Protein AF-A0A381VPK4-F1 (afdb_monomer)

pLDDT: mean 97.22, std 1.14, range [91.81, 98.62]

Solvent-accessible surface area (backbone atoms only — not comparable to full-atom values): 4036 Å² total; per-residue (Å²): 74,81,44,54,27,33,64,46,86,71,36,74,45,79,44,77,44,84,71,86,80,62,56,100,92,52,77,49,65,47,72,76,47,68,51,84,52,74,65,56,51,50,29,42,74,67,57,67,51,59,67,69,40,69,75,71,92,48,69,49,64,44,84,104

Foldseek 3Di:
DWAFFAAPDLDTDTDDDDQDDDDPPDFRFPWPDFDDDVVNVVCSNPVVDDGGDGDTPGTDGHGD

Mean predicted aligned error: 2.24 Å

Organism: NCBI:txid408172

Sequence (64 aa):
MRAAVYRSKQLFEVTDIPKPEPGPEEVLIKVNQSAICGTDVHAFMYDIAPPGSVLGHEFAGVIA

Nearest PDB structures (foldseek):
  4cpd-assembly2_B  TM=9.052E-01  e=4.766E-03  Thermus sp. ATN1
  5yln-assembly2_C  TM=8.851E-01  e=1.319E-02  Streptococcus pneumoniae D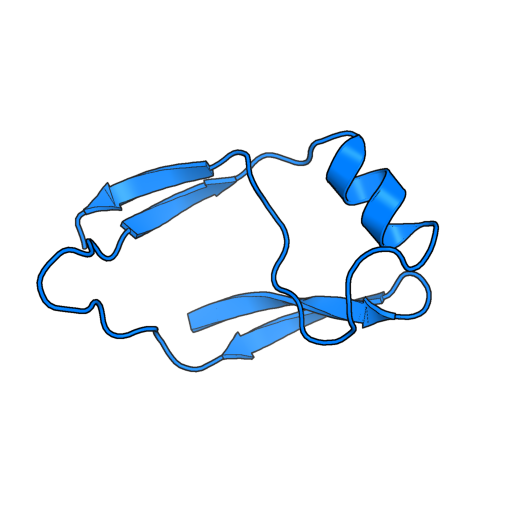39
  3fsr-assembly1_D  TM=9.009E-01  e=4.200E-01  Thermoanaerobacter brockii
  7utc-assembly1_D  TM=8.985E-01  e=4.495E-01  Thermoanaerobacter pseudethanolicus
  1ped-assembly1_D  TM=9.011E-01  e=2.452E+00  Clostridium beijerinckii

Secondary structure (DSSP, 8-state):
-EEEEE-STT-EEEEE-PPPPP-TT---EEEEEE---HHHHHHHHTT-SPTT-B--SSEEEEE-

Structure (mmCIF, N/CA/C/O backbone):
data_AF-A0A381VPK4-F1
#
_entry.id   AF-A0A381VPK4-F1
#
loop_
_atom_site.group_PDB
_atom_site.id
_atom_site.type_symbol
_atom_site.label_atom_id
_atom_site.label_alt_id
_atom_site.label_comp_id
_atom_site.label_asym_id
_atom_site.label_entity_id
_atom_site.label_seq_id
_atom_site.pdbx_PDB_ins_code
_atom_site.Cartn_x
_atom_site.Cartn_y
_atom_site.Cartn_z
_atom_site.occupancy
_atom_site.B_iso_or_equiv
_atom_site.auth_seq_id
_atom_site.auth_comp_id
_atom_site.auth_asym_id
_atom_site.auth_atom_id
_atom_site.pdbx_PDB_model_num
ATOM 1 N N . MET A 1 1 ? 0.439 -10.925 7.061 1.00 96.06 1 MET A N 1
ATOM 2 C CA . MET A 1 1 ? -0.541 -10.527 6.036 1.00 96.06 1 MET A CA 1
ATOM 3 C C . MET A 1 1 ? 0.206 -10.393 4.730 1.00 96.06 1 MET A C 1
ATOM 5 O O . MET A 1 1 ? 1.321 -9.883 4.738 1.00 96.06 1 MET A O 1
ATOM 9 N N . ARG A 1 2 ? -0.389 -10.849 3.631 1.00 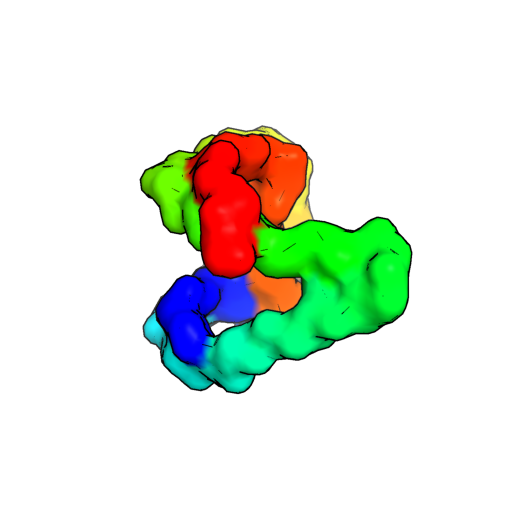97.25 2 ARG A N 1
ATOM 10 C CA . ARG A 1 2 ? 0.246 -10.812 2.314 1.00 97.25 2 ARG A CA 1
ATOM 11 C C . ARG A 1 2 ? 0.231 -9.387 1.753 1.00 97.25 2 ARG A C 1
ATOM 13 O O . ARG A 1 2 ? -0.820 -8.753 1.772 1.00 97.25 2 ARG A O 1
ATOM 20 N N . ALA A 1 3 ? 1.363 -8.910 1.244 1.00 98.00 3 ALA A N 1
ATOM 21 C CA . ALA A 1 3 ? 1.513 -7.577 0.659 1.00 98.00 3 ALA A CA 1
ATOM 22 C C . ALA A 1 3 ? 2.432 -7.607 -0.572 1.00 98.00 3 ALA A C 1
ATOM 24 O O . ALA A 1 3 ? 3.313 -8.461 -0.665 1.00 98.00 3 ALA A O 1
ATOM 25 N N . ALA A 1 4 ? 2.238 -6.669 -1.503 1.00 97.06 4 ALA A N 1
ATOM 26 C CA . ALA A 1 4 ? 3.182 -6.400 -2.586 1.00 97.06 4 ALA A CA 1
ATOM 27 C C . ALA A 1 4 ? 4.174 -5.323 -2.125 1.00 97.06 4 ALA A C 1
ATOM 29 O O . ALA A 1 4 ? 3.796 -4.171 -1.920 1.00 97.06 4 ALA A O 1
ATOM 30 N N . VAL A 1 5 ? 5.433 -5.710 -1.931 1.00 97.81 5 VAL A N 1
ATOM 31 C CA . VAL A 1 5 ? 6.493 -4.848 -1.398 1.00 97.81 5 VAL A CA 1
ATOM 32 C C . VAL A 1 5 ? 7.443 -4.464 -2.523 1.00 97.81 5 VAL A C 1
ATOM 34 O O . VAL A 1 5 ? 7.994 -5.331 -3.204 1.00 97.81 5 VAL A O 1
ATOM 37 N N . TYR A 1 6 ? 7.651 -3.166 -2.723 1.00 98.06 6 TYR A N 1
ATOM 38 C CA . TYR A 1 6 ? 8.603 -2.657 -3.701 1.00 98.06 6 TYR A CA 1
ATOM 39 C C . TYR A 1 6 ? 10.044 -2.941 -3.257 1.00 98.06 6 TYR A C 1
ATOM 41 O O . TYR A 1 6 ? 10.403 -2.681 -2.110 1.00 98.06 6 TYR A O 1
ATOM 49 N N . ARG A 1 7 ? 10.896 -3.463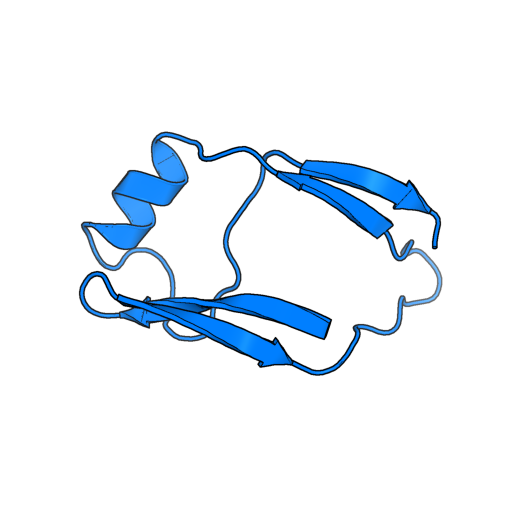 -4.146 1.00 97.25 7 ARG A N 1
ATOM 50 C CA . ARG A 1 7 ? 12.284 -3.858 -3.837 1.00 97.25 7 ARG A CA 1
ATOM 51 C C . ARG A 1 7 ? 13.354 -3.075 -4.599 1.00 97.25 7 ARG A C 1
ATOM 53 O O . ARG A 1 7 ? 14.518 -3.450 -4.502 1.00 97.25 7 ARG A O 1
ATOM 60 N N . SER A 1 8 ? 13.001 -1.971 -5.262 1.00 95.19 8 SER A N 1
ATOM 61 C CA . SER A 1 8 ? 13.812 -1.255 -6.273 1.00 95.19 8 SER A CA 1
ATOM 62 C C . SER A 1 8 ? 13.898 -1.962 -7.621 1.00 95.19 8 SER A C 1
ATOM 64 O O . SER A 1 8 ? 13.586 -3.149 -7.726 1.00 95.19 8 SER A O 1
ATOM 66 N N . LYS A 1 9 ? 14.352 -1.227 -8.644 1.00 95.62 9 LYS A N 1
ATOM 67 C CA . LYS A 1 9 ? 14.710 -1.763 -9.965 1.00 95.62 9 LYS A CA 1
ATOM 68 C C . LYS A 1 9 ? 13.592 -2.598 -10.578 1.00 95.62 9 LYS A C 1
ATOM 70 O O . LYS A 1 9 ? 13.829 -3.714 -11.039 1.00 95.62 9 LYS A O 1
ATOM 75 N N . GLN A 1 10 ? 12.376 -2.050 -10.563 1.00 96.06 10 GLN A N 1
ATOM 76 C CA . GLN A 1 10 ? 11.216 -2.683 -11.189 1.00 96.06 10 GLN A CA 1
ATOM 77 C C . GLN A 1 10 ? 10.923 -4.088 -10.623 1.00 96.06 10 GLN A C 1
ATOM 79 O O . GLN A 1 10 ?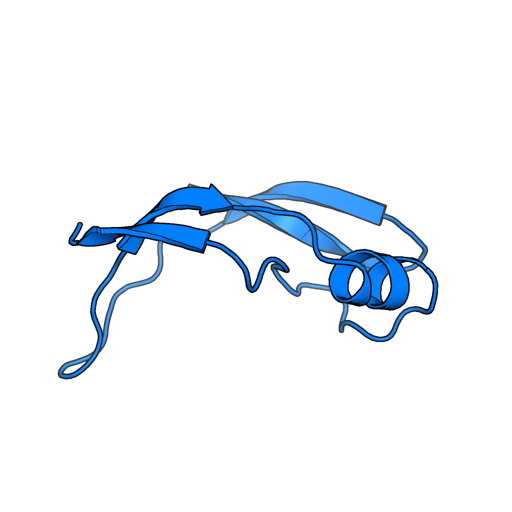 10.491 -4.992 -11.338 1.00 96.06 10 GLN A O 1
ATOM 84 N N . LEU A 1 11 ? 11.134 -4.281 -9.317 1.00 96.94 11 LEU A N 1
ATOM 85 C CA . LEU A 1 11 ? 10.808 -5.525 -8.629 1.00 96.94 11 LEU A CA 1
ATOM 86 C C . LEU A 1 11 ? 9.760 -5.295 -7.542 1.00 96.94 11 LEU A C 1
ATOM 88 O O . LEU A 1 11 ? 9.985 -4.555 -6.584 1.00 96.94 11 LEU A O 1
ATOM 92 N N . PHE A 1 12 ? 8.641 -6.006 -7.666 1.00 96.38 12 PHE A N 1
ATOM 93 C CA . PHE A 1 12 ? 7.736 -6.267 -6.554 1.00 96.38 12 PHE A CA 1
ATOM 94 C C . PHE A 1 12 ? 7.948 -7.681 -6.036 1.00 96.38 12 PHE A C 1
ATOM 96 O O . PHE A 1 12 ? 7.987 -8.641 -6.804 1.00 96.38 12 PHE A O 1
ATOM 103 N N . GLU A 1 13 ? 8.020 -7.806 -4.718 1.00 97.69 13 GLU A N 1
ATOM 104 C CA . GLU A 1 13 ? 7.966 -9.085 -4.030 1.00 97.69 13 GLU A CA 1
ATOM 105 C C . GLU A 1 13 ? 6.625 -9.199 -3.311 1.00 97.69 13 GLU A C 1
ATOM 107 O O . GLU A 1 13 ? 6.274 -8.353 -2.487 1.00 97.69 13 GLU A O 1
ATOM 112 N N . VAL A 1 14 ? 5.870 -10.254 -3.609 1.00 97.31 14 VAL A N 1
ATOM 113 C CA . VAL A 1 14 ? 4.653 -10.559 -2.859 1.00 97.31 14 VAL A CA 1
ATOM 114 C C . VAL A 1 14 ? 5.024 -11.472 -1.699 1.00 97.31 14 VAL A C 1
ATOM 116 O O . VAL A 1 14 ? 5.301 -12.650 -1.910 1.00 97.31 14 VAL A O 1
ATOM 119 N N . THR A 1 15 ? 5.014 -10.930 -0.487 1.00 97.56 15 THR A N 1
ATOM 120 C CA . THR A 1 15 ? 5.497 -11.617 0.717 1.00 97.56 15 THR A CA 1
ATOM 121 C C . THR A 1 15 ? 4.571 -11.385 1.909 1.00 97.56 15 THR A C 1
ATOM 123 O O . THR A 1 15 ? 3.689 -10.522 1.873 1.00 97.56 15 THR A O 1
ATOM 126 N N . ASP A 1 16 ? 4.744 -12.179 2.962 1.00 98.25 16 ASP A N 1
ATOM 127 C CA . ASP A 1 16 ? 4.053 -11.982 4.230 1.00 98.25 16 ASP A CA 1
ATOM 128 C C . ASP A 1 16 ? 4.810 -10.980 5.104 1.00 98.25 16 ASP A C 1
ATOM 130 O O . ASP A 1 16 ? 5.996 -11.133 5.386 1.00 98.25 16 ASP A O 1
ATOM 134 N N . ILE A 1 17 ? 4.092 -9.963 5.573 1.00 97.56 17 ILE A N 1
ATOM 135 C CA . ILE A 1 17 ? 4.578 -8.958 6.525 1.00 97.56 17 ILE A CA 1
ATOM 136 C C . ILE A 1 17 ? 3.715 -8.966 7.797 1.00 97.56 17 ILE A C 1
ATOM 138 O O . ILE A 1 17 ? 2.596 -9.495 7.769 1.00 97.56 17 ILE A O 1
ATOM 142 N N . PRO A 1 18 ? 4.175 -8.401 8.926 1.00 98.06 18 PRO A N 1
ATOM 143 C CA . PRO A 1 18 ? 3.343 -8.262 10.118 1.00 98.06 18 PRO A CA 1
ATOM 144 C C . PRO A 1 18 ? 2.012 -7.561 9.815 1.00 98.06 18 PRO A C 1
ATOM 146 O O . PRO A 1 18 ? 1.944 -6.644 8.997 1.00 98.06 18 PRO A O 1
ATOM 149 N N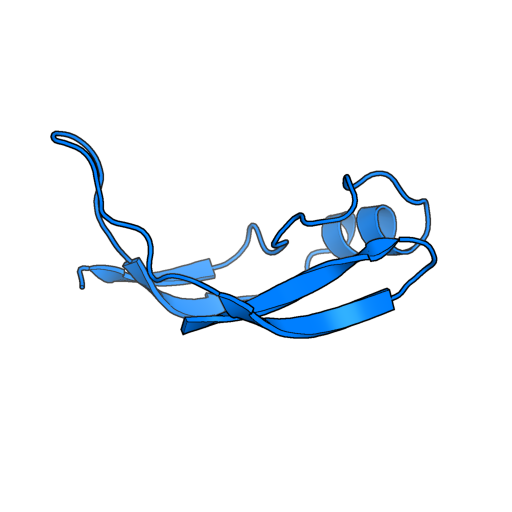 . LYS A 1 19 ? 0.933 -8.020 10.456 1.00 97.50 19 LYS A N 1
ATOM 150 C CA . LYS A 1 19 ? -0.357 -7.323 10.410 1.00 97.50 19 LYS A CA 1
ATOM 151 C C . LYS A 1 19 ? -0.210 -6.022 11.218 1.00 97.50 19 LYS A C 1
ATOM 153 O O . LYS A 1 19 ? 0.269 -6.114 12.345 1.00 97.50 19 LYS A O 1
ATOM 158 N N . PRO A 1 20 ? -0.594 -4.851 10.685 1.00 96.62 20 PRO A N 1
ATOM 159 C CA . PRO A 1 20 ? -0.524 -3.611 11.443 1.00 96.62 20 PRO A CA 1
ATOM 160 C C . PRO A 1 20 ? -1.561 -3.613 12.571 1.00 96.62 20 PRO A C 1
ATOM 162 O O . PRO A 1 20 ? -2.654 -4.172 12.428 1.00 96.62 20 PRO A O 1
ATOM 165 N N . GLU A 1 21 ? -1.201 -2.978 13.681 1.00 97.44 21 GLU A N 1
ATOM 166 C CA . GLU A 1 21 ? -2.082 -2.724 14.819 1.00 97.44 21 GLU A CA 1
ATOM 167 C C . GLU A 1 21 ? -2.504 -1.249 14.773 1.00 97.44 21 GLU A C 1
ATOM 169 O O . GLU A 1 21 ? -1.622 -0.391 14.715 1.00 97.44 21 GLU A O 1
ATOM 174 N N . PRO A 1 22 ? -3.813 -0.934 14.733 1.00 97.88 22 PRO A N 1
ATOM 175 C CA . PRO A 1 22 ? -4.269 0.451 14.670 1.00 97.88 22 PRO A CA 1
ATOM 176 C C . PRO A 1 22 ? -4.052 1.169 16.009 1.00 97.88 22 PRO A C 1
ATOM 178 O O . PRO A 1 22 ? -4.260 0.587 17.077 1.00 97.88 22 PRO A O 1
ATOM 181 N N . GLY A 1 23 ? -3.671 2.446 15.951 1.00 98.19 23 GLY A N 1
ATOM 182 C CA . GLY A 1 23 ? -3.644 3.338 17.109 1.00 98.19 23 GLY A CA 1
ATOM 183 C C . GLY A 1 23 ? -5.038 3.811 17.564 1.00 98.19 23 GLY A C 1
ATOM 184 O O . GLY A 1 23 ? -6.052 3.439 16.974 1.00 98.19 23 GLY A O 1
ATOM 185 N N . PRO A 1 24 ? -5.115 4.672 18.601 1.00 97.75 24 PRO A N 1
ATOM 186 C CA . PRO A 1 24 ? -6.385 5.093 19.208 1.00 97.75 24 PRO A CA 1
ATOM 187 C C . PRO A 1 24 ? -7.397 5.777 18.271 1.00 97.75 24 PRO A C 1
ATOM 189 O O . PRO A 1 24 ? -8.593 5.719 18.541 1.00 97.75 24 PRO A O 1
ATOM 192 N N . GLU A 1 25 ? -6.939 6.416 17.193 1.00 97.94 25 GLU A N 1
ATOM 193 C CA . GLU A 1 25 ? -7.784 7.146 16.227 1.00 97.94 25 GLU A CA 1
ATOM 194 C C . GLU A 1 25 ? -7.695 6.568 14.806 1.00 97.94 25 GLU A C 1
ATOM 196 O O . GLU A 1 25 ? -8.108 7.194 13.831 1.00 97.94 25 GLU A O 1
ATOM 201 N N . GLU A 1 26 ? -7.152 5.361 14.676 1.00 98.38 26 GLU A N 1
ATOM 202 C CA . GLU A 1 26 ? -6.993 4.682 13.398 1.00 98.38 26 GLU A CA 1
ATOM 203 C C . GLU A 1 26 ? -7.977 3.519 13.288 1.00 98.38 26 GLU A C 1
ATOM 205 O O . GLU A 1 26 ? -8.390 2.914 14.277 1.00 98.38 26 GLU A O 1
ATOM 210 N N . VAL A 1 27 ? -8.335 3.167 12.056 1.00 97.94 27 VAL A N 1
ATOM 211 C CA . VAL A 1 27 ? -9.086 1.944 11.773 1.00 97.94 27 VAL A CA 1
ATOM 212 C C . VAL A 1 27 ? -8.222 1.000 10.964 1.00 97.94 27 VAL A C 1
ATOM 214 O O . VAL A 1 27 ? -7.543 1.402 10.018 1.00 97.94 27 VAL A O 1
ATOM 217 N N . LEU A 1 28 ? -8.282 -0.283 11.307 1.00 98.12 28 LEU A N 1
ATOM 218 C CA . LEU A 1 28 ? -7.707 -1.311 10.463 1.00 98.12 28 LEU A CA 1
ATOM 219 C C . LEU A 1 28 ? -8.713 -1.694 9.377 1.00 98.12 28 LEU A C 1
ATOM 221 O O . LEU A 1 28 ? -9.840 -2.085 9.673 1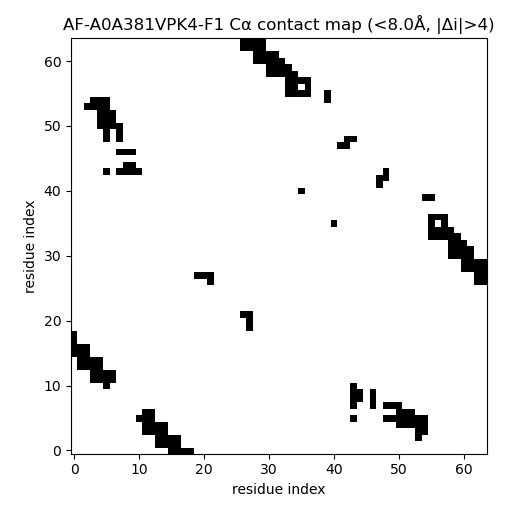.00 98.12 28 LEU A O 1
ATOM 225 N N . ILE A 1 29 ? -8.289 -1.626 8.117 1.00 98.25 29 ILE A N 1
ATOM 226 C CA . ILE A 1 29 ? -9.120 -2.001 6.971 1.00 98.25 29 ILE A CA 1
ATOM 227 C C . ILE A 1 29 ? -8.664 -3.358 6.439 1.00 98.25 29 ILE A C 1
ATOM 229 O O . ILE A 1 29 ? -7.503 -3.547 6.071 1.00 98.25 29 ILE A O 1
ATOM 233 N N . LYS A 1 30 ? -9.598 -4.304 6.327 1.00 98.19 30 LYS A N 1
ATOM 234 C CA . LYS A 1 30 ? -9.408 -5.506 5.517 1.00 98.19 30 LYS A CA 1
ATOM 235 C C . LYS A 1 30 ? -9.659 -5.131 4.062 1.00 98.19 30 LYS A C 1
ATOM 237 O O . LYS A 1 30 ? -10.806 -5.020 3.635 1.00 98.19 30 LYS A O 1
ATOM 242 N N . VAL A 1 31 ? -8.579 -4.929 3.311 1.00 98.12 31 VAL A N 1
ATOM 243 C CA . VAL A 1 31 ? -8.647 -4.574 1.889 1.00 98.12 31 VAL A CA 1
ATOM 244 C C . VAL A 1 31 ? -9.254 -5.731 1.090 1.00 98.12 31 VAL A C 1
ATOM 246 O O . VAL A 1 31 ? -8.772 -6.863 1.155 1.00 98.12 31 VAL A O 1
ATOM 249 N N . ASN A 1 32 ? -10.321 -5.446 0.339 1.00 97.75 32 ASN A N 1
ATOM 250 C CA . ASN A 1 32 ? -10.971 -6.396 -0.566 1.00 97.75 32 ASN A CA 1
ATOM 251 C C . ASN A 1 32 ? -10.486 -6.222 -2.006 1.00 97.75 32 ASN A C 1
ATOM 253 O O . ASN A 1 32 ? -10.367 -7.207 -2.729 1.00 97.75 32 ASN A O 1
ATOM 257 N N . GLN A 1 33 ? -10.250 -4.975 -2.416 1.00 98.00 33 GLN A N 1
ATOM 258 C CA . GLN A 1 33 ? -9.793 -4.607 -3.752 1.00 98.00 33 GLN A CA 1
ATOM 259 C C . GLN A 1 33 ? -8.831 -3.421 -3.662 1.00 98.00 33 GLN A C 1
ATOM 261 O O . GLN A 1 33 ? -9.038 -2.518 -2.851 1.00 98.00 33 GLN A O 1
ATOM 266 N N . SER A 1 34 ? -7.818 -3.413 -4.527 1.00 98.06 34 SER A N 1
ATOM 267 C CA . SER A 1 34 ? -6.946 -2.264 -4.779 1.00 98.06 34 SER A CA 1
ATOM 268 C C . SER A 1 34 ? -6.665 -2.179 -6.273 1.00 98.06 34 SER A C 1
ATOM 270 O O . SER A 1 34 ? -6.321 -3.188 -6.890 1.00 98.06 34 SER A O 1
ATOM 272 N N . ALA A 1 35 ? -6.823 -0.995 -6.849 1.00 98.06 35 ALA A N 1
ATOM 273 C CA . ALA A 1 35 ? -6.484 -0.713 -8.234 1.00 98.06 35 ALA A CA 1
ATOM 274 C C . ALA A 1 35 ? -5.007 -0.309 -8.373 1.00 98.06 35 ALA A C 1
ATOM 276 O O . ALA A 1 35 ? -4.307 -0.096 -7.379 1.00 98.06 35 ALA A O 1
ATOM 277 N N . ILE A 1 36 ? -4.545 -0.272 -9.625 1.00 97.56 36 ILE A N 1
ATOM 278 C CA . ILE A 1 36 ? -3.214 0.196 -10.010 1.00 97.56 36 ILE A CA 1
ATOM 279 C C . ILE A 1 36 ? -3.400 1.534 -10.714 1.00 97.56 36 ILE A C 1
ATOM 281 O O . ILE A 1 36 ? -3.953 1.584 -11.816 1.00 97.56 36 ILE A O 1
ATOM 285 N N . CYS A 1 37 ? -2.889 2.594 -10.104 1.00 98.06 37 CYS A N 1
ATOM 286 C CA . CYS A 1 37 ? -2.874 3.912 -10.706 1.00 98.06 37 CYS A CA 1
ATOM 287 C C . CYS A 1 37 ? -1.665 4.059 -11.643 1.00 98.06 37 CYS A C 1
ATOM 289 O O . CYS A 1 37 ? -0.622 3.423 -11.462 1.00 98.06 37 CYS A O 1
ATOM 291 N N . GLY A 1 38 ? -1.731 4.990 -12.599 1.00 98.19 38 GLY A N 1
ATOM 292 C CA . GLY A 1 38 ? -0.557 5.375 -13.395 1.00 98.19 38 GLY A CA 1
ATOM 293 C C . GLY A 1 38 ? 0.612 5.871 -12.529 1.00 98.19 38 GLY A C 1
ATOM 294 O O . GLY A 1 38 ? 1.774 5.653 -12.865 1.00 98.19 38 GLY A O 1
ATOM 295 N N . THR A 1 39 ? 0.320 6.465 -11.368 1.00 97.25 39 THR A N 1
ATOM 296 C CA . THR A 1 39 ? 1.344 6.882 -10.399 1.00 97.25 39 THR A CA 1
ATOM 297 C C . THR A 1 39 ? 2.083 5.693 -9.785 1.00 97.25 39 THR A C 1
ATOM 299 O O . THR A 1 39 ? 3.294 5.784 -9.597 1.00 97.25 39 THR A O 1
ATOM 302 N N . ASP A 1 40 ? 1.415 4.560 -9.535 1.00 97.12 40 ASP A N 1
ATOM 303 C CA . ASP A 1 40 ? 2.092 3.349 -9.048 1.00 97.12 40 ASP A CA 1
ATOM 304 C C . ASP A 1 40 ? 3.063 2.809 -10.113 1.00 97.12 40 ASP A C 1
ATOM 306 O O . ASP A 1 40 ? 4.185 2.409 -9.797 1.00 97.12 40 ASP A O 1
ATOM 310 N N . VAL A 1 41 ? 2.670 2.879 -11.393 1.00 97.06 41 VAL A N 1
ATOM 311 C CA . VAL A 1 41 ? 3.536 2.521 -12.528 1.00 97.06 41 VAL A CA 1
ATOM 312 C C . VAL A 1 41 ? 4.747 3.447 -12.603 1.00 97.06 41 VAL A C 1
ATOM 314 O O . VAL A 1 41 ? 5.872 2.971 -12.728 1.00 97.06 41 VAL A O 1
ATOM 317 N N . HIS A 1 42 ? 4.559 4.763 -12.487 1.00 97.19 42 HIS A N 1
ATOM 318 C CA . HIS A 1 42 ? 5.682 5.704 -12.458 1.00 97.19 42 HIS A CA 1
ATOM 319 C C . HIS A 1 42 ? 6.608 5.456 -11.262 1.00 97.19 42 HIS A C 1
ATOM 321 O O . HIS A 1 42 ? 7.828 5.486 -11.421 1.00 97.19 42 HIS A O 1
ATOM 327 N N . ALA A 1 43 ? 6.051 5.156 -10.086 1.00 96.56 43 ALA A N 1
ATOM 328 C CA . ALA A 1 43 ? 6.838 4.854 -8.898 1.00 96.56 43 ALA A CA 1
ATOM 329 C C . ALA A 1 43 ? 7.708 3.603 -9.073 1.00 96.56 43 ALA A C 1
ATOM 331 O O . ALA A 1 43 ? 8.868 3.603 -8.663 1.00 96.56 43 ALA A O 1
ATOM 332 N N . PHE A 1 44 ? 7.165 2.582 -9.736 1.00 95.62 44 PHE A N 1
ATOM 333 C CA . PHE A 1 44 ? 7.862 1.352 -10.093 1.00 95.62 44 PHE A CA 1
ATOM 334 C C . PHE A 1 44 ? 8.931 1.548 -11.179 1.00 95.62 44 PHE A C 1
ATOM 336 O O . PHE A 1 44 ? 10.027 1.002 -11.075 1.00 95.62 44 PHE A O 1
ATOM 343 N N . MET A 1 45 ? 8.624 2.314 -12.230 1.00 96.88 45 MET A N 1
ATOM 344 C CA . MET A 1 45 ? 9.508 2.487 -13.390 1.00 96.88 45 MET A CA 1
ATOM 345 C C . MET A 1 45 ? 10.723 3.363 -13.093 1.00 96.88 45 MET A C 1
ATOM 347 O O . MET A 1 45 ? 11.783 3.136 -13.678 1.00 96.88 45 MET A O 1
ATOM 351 N N . TYR A 1 46 ? 10.560 4.357 -12.216 1.00 96.88 46 TYR A N 1
ATOM 352 C CA . TYR A 1 46 ? 11.545 5.416 -11.989 1.00 96.88 46 TYR A CA 1
ATOM 353 C C . TYR A 1 46 ? 12.126 5.433 -10.568 1.00 96.88 46 TYR A C 1
ATOM 355 O O . TYR A 1 46 ? 12.704 6.441 -10.173 1.00 96.88 46 TYR A O 1
ATOM 363 N N . ASP A 1 47 ? 11.967 4.349 -9.796 1.00 95.31 47 ASP A N 1
ATOM 364 C CA . ASP A 1 47 ? 12.506 4.223 -8.429 1.00 95.31 47 ASP A CA 1
ATOM 365 C C . ASP A 1 47 ? 12.104 5.391 -7.495 1.00 95.31 47 ASP A C 1
ATOM 367 O O . ASP A 1 47 ? 12.865 5.805 -6.621 1.00 95.31 47 ASP A O 1
ATOM 371 N N . ILE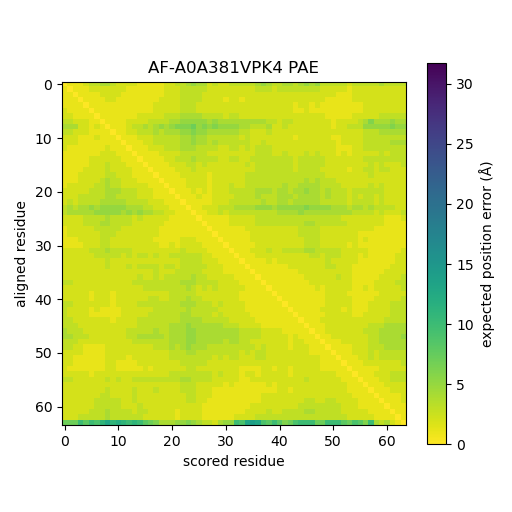 A 1 48 ? 10.892 5.934 -7.667 1.00 96.06 48 ILE A N 1
ATOM 372 C CA . ILE A 1 48 ? 10.392 7.050 -6.838 1.00 96.06 48 ILE A CA 1
ATOM 373 C C . ILE A 1 48 ? 9.995 6.542 -5.447 1.00 96.06 48 ILE A C 1
ATOM 375 O O . ILE A 1 48 ? 10.172 7.239 -4.448 1.00 96.06 48 ILE A O 1
ATOM 379 N N . ALA A 1 49 ? 9.450 5.324 -5.373 1.00 94.94 49 ALA A N 1
ATOM 380 C CA . ALA A 1 49 ? 9.104 4.698 -4.107 1.00 94.94 49 ALA A CA 1
ATOM 381 C C . ALA A 1 49 ? 10.362 4.158 -3.403 1.00 94.94 49 ALA A C 1
ATOM 383 O O . ALA A 1 49 ? 11.160 3.457 -4.030 1.00 94.94 49 ALA A O 1
ATOM 384 N N . PRO A 1 50 ? 10.536 4.403 -2.093 1.00 96.12 50 PRO A N 1
ATOM 385 C CA . PRO A 1 50 ? 11.594 3.764 -1.326 1.00 96.12 50 PRO A CA 1
ATOM 386 C C . PRO A 1 50 ? 11.492 2.228 -1.365 1.00 96.12 50 PRO A C 1
ATOM 388 O O . PRO A 1 50 ? 10.391 1.668 -1.299 1.00 96.12 50 PRO A O 1
ATOM 391 N N . PRO A 1 51 ? 12.620 1.501 -1.416 1.00 96.88 51 PRO A N 1
ATOM 392 C CA . PRO A 1 51 ? 12.604 0.057 -1.224 1.00 96.88 51 PRO A CA 1
ATOM 393 C C . PRO A 1 51 ? 11.999 -0.296 0.141 1.00 96.88 51 PRO A C 1
ATOM 395 O O . PRO A 1 51 ? 12.356 0.290 1.161 1.00 96.88 51 PRO A O 1
ATOM 398 N N . GLY A 1 52 ? 11.089 -1.265 0.161 1.00 97.19 52 GLY A N 1
ATOM 399 C CA . GLY A 1 52 ? 10.301 -1.649 1.332 1.00 97.19 52 GLY A CA 1
ATOM 400 C C . GLY A 1 52 ? 8.891 -1.054 1.369 1.00 97.19 52 GLY A C 1
ATOM 401 O O . GLY A 1 52 ? 8.089 -1.491 2.192 1.00 97.19 52 GLY A O 1
ATOM 402 N N . SER A 1 53 ? 8.552 -0.111 0.485 1.00 97.31 53 SER A N 1
ATOM 403 C CA . SER A 1 53 ? 7.202 0.455 0.421 1.00 97.31 53 SER A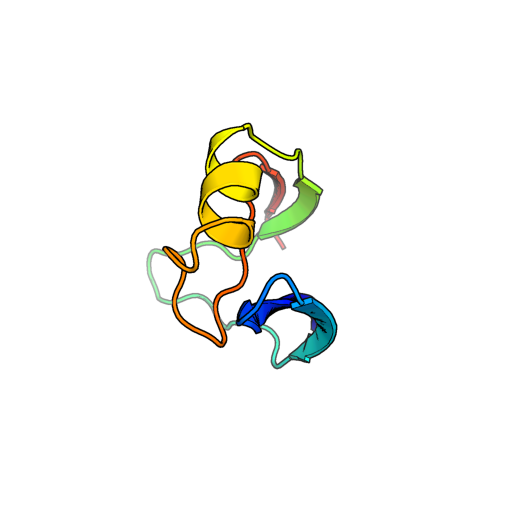 CA 1
ATOM 404 C C . SER A 1 53 ? 6.159 -0.563 -0.047 1.00 97.31 53 SER A C 1
ATOM 406 O O . SER A 1 53 ? 6.382 -1.310 -1.000 1.00 97.31 53 SER A O 1
ATOM 408 N N . VAL A 1 54 ? 4.988 -0.538 0.588 1.00 97.56 54 VAL A N 1
ATOM 409 C CA . VAL A 1 54 ? 3.760 -1.163 0.078 1.00 97.56 54 VAL A CA 1
ATOM 410 C C . VAL A 1 54 ? 2.997 -0.089 -0.693 1.00 97.56 54 VAL A C 1
ATOM 412 O O . VAL A 1 54 ? 2.631 0.929 -0.108 1.00 97.56 54 VAL A O 1
ATOM 415 N N . LEU A 1 55 ? 2.827 -0.277 -2.004 1.00 95.69 55 LEU A N 1
ATOM 416 C CA . LEU A 1 55 ? 2.096 0.667 -2.860 1.00 95.69 55 LEU A CA 1
ATOM 417 C C . LEU A 1 55 ? 0.604 0.317 -2.936 1.00 95.69 55 LEU A C 1
ATOM 419 O O . LEU A 1 55 ? 0.167 -0.706 -2.407 1.00 95.69 55 LEU A O 1
ATOM 423 N N . GLY A 1 56 ? -0.158 1.163 -3.630 1.00 95.31 56 GLY A N 1
ATOM 424 C CA . GLY A 1 56 ? -1.609 1.062 -3.751 1.00 95.31 56 GLY A CA 1
ATOM 425 C C . GLY A 1 56 ? -2.301 2.142 -2.928 1.00 95.31 56 GLY A C 1
ATOM 426 O O . GLY A 1 56 ? -2.414 2.049 -1.708 1.00 95.31 56 GLY A O 1
ATOM 427 N N . HIS A 1 57 ? -2.773 3.175 -3.619 1.00 97.56 57 HIS A N 1
ATOM 428 C CA . HIS A 1 57 ? -3.501 4.303 -3.029 1.00 97.56 57 HIS A CA 1
ATOM 429 C C . HIS A 1 57 ? -4.957 4.382 -3.512 1.00 97.56 57 HIS A C 1
ATOM 431 O O . HIS A 1 57 ? -5.654 5.360 -3.256 1.00 97.56 57 HIS A O 1
ATOM 437 N N . GLU A 1 58 ? -5.429 3.332 -4.183 1.00 98.25 58 GLU A N 1
ATOM 438 C CA . GLU A 1 58 ? -6.778 3.217 -4.733 1.00 98.25 58 GLU A CA 1
ATOM 439 C C . GLU A 1 58 ? -7.425 1.921 -4.231 1.00 98.25 58 GLU A C 1
ATOM 441 O O . GLU A 1 58 ? -7.549 0.949 -4.973 1.00 98.25 58 GLU A O 1
ATOM 446 N N . PHE A 1 59 ? -7.806 1.868 -2.953 1.00 98.25 59 PHE A N 1
ATOM 447 C CA . PHE A 1 59 ? -8.345 0.652 -2.339 1.00 98.25 59 PHE A CA 1
ATOM 448 C C . PHE A 1 59 ? -9.720 0.842 -1.699 1.00 98.25 59 PHE A C 1
ATOM 450 O O . PHE A 1 59 ? -10.105 1.932 -1.281 1.00 98.25 59 PHE A O 1
ATOM 457 N N . ALA A 1 60 ? -10.447 -0.269 -1.588 1.00 98.44 60 ALA A N 1
ATOM 458 C CA . ALA A 1 60 ? -11.694 -0.372 -0.847 1.00 98.44 60 ALA A CA 1
ATOM 459 C C . ALA A 1 60 ? -11.726 -1.671 -0.032 1.00 98.44 60 ALA A C 1
ATOM 461 O O . ALA A 1 60 ? -11.190 -2.713 -0.430 1.00 98.44 60 ALA A O 1
ATOM 462 N N . GLY A 1 61 ? -12.373 -1.611 1.127 1.00 98.19 61 GLY A N 1
ATOM 463 C CA . GLY A 1 61 ? -12.453 -2.729 2.054 1.00 98.19 61 GLY A CA 1
ATOM 464 C C . GLY A 1 61 ? -13.475 -2.497 3.155 1.00 98.19 61 GLY A C 1
ATOM 465 O O . GLY A 1 61 ? -14.271 -1.561 3.098 1.00 98.19 61 GLY A O 1
ATOM 466 N N . VAL A 1 62 ? -13.432 -3.361 4.161 1.00 98.62 62 VAL A N 1
ATOM 467 C CA . VAL A 1 62 ? -14.279 -3.280 5.357 1.00 98.62 62 VAL A CA 1
ATOM 468 C C . VAL A 1 62 ? -13.426 -3.010 6.593 1.00 98.62 62 VAL A C 1
ATOM 470 O O . VAL A 1 62 ? -12.260 -3.405 6.632 1.00 98.62 62 VAL A O 1
ATOM 473 N N . ILE A 1 63 ? -14.000 -2.357 7.605 1.00 98.06 63 ILE A N 1
ATOM 474 C CA . ILE A 1 63 ? -13.360 -2.239 8.924 1.00 98.06 63 ILE A CA 1
ATOM 475 C C . ILE A 1 63 ? -13.201 -3.657 9.499 1.00 98.06 63 ILE A C 1
ATOM 477 O O . ILE A 1 63 ? -14.137 -4.458 9.420 1.00 98.06 63 ILE A O 1
ATOM 481 N N . ALA A 1 64 ? -11.996 -3.974 9.978 1.00 91.81 64 ALA A N 1
ATOM 482 C CA . ALA A 1 64 ? -11.573 -5.308 10.409 1.00 91.81 64 ALA A CA 1
ATOM 483 C C . ALA A 1 64 ? -11.685 -5.536 11.919 1.00 91.81 64 ALA A C 1
ATOM 485 O O . ALA A 1 64 ? -11.591 -4.549 12.680 1.00 91.81 64 ALA A O 1
#

InterPro domains:
  IPR011032 GroES-like superfamily [SSF50129] (1-63)
  IPR013154 Alcohol dehydrogenase-like, N-terminal [PF08240] (23-63)
  IPR050129 Zinc-containing alcohol dehydrogenase [PTHR43401] (1-64)

Radius of gyration: 12.8 Å; Cα contacts (8 Å, |Δi|>4): 104; chains: 1; bounding box: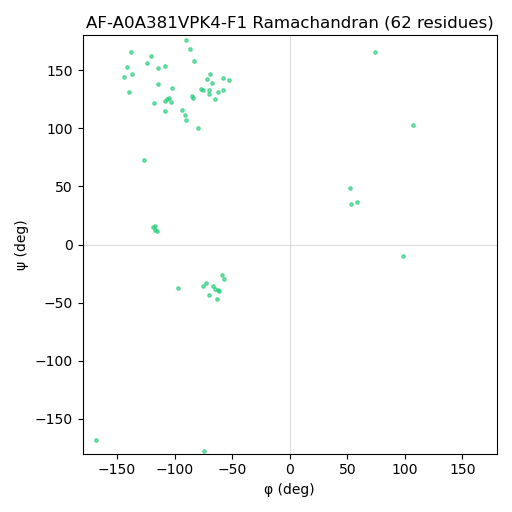 29×19×33 Å